Protein AF-A0A6D2IMA3-F1 (afdb_monomer)

Foldseek 3Di:
DVQDDDDAPDDPVRVLVVVVVLCVVVVDDPPDDAAEAEDECDDDRCHDCQQPDDPDDDRYHYDYDNVPPVSSLVVVLVVVVVVVVVVVVPDDPDAAEAEAEDDPVVCVVPPVSVVSVVVCVVVRHHYHYDYDDPDDPPPDDHDDPDDPPDDDDD

Sequence (154 aa):
MEDFPFPAGWSPDAIYEKIESAFRDADYELSNMSIWAYVDGEEGSWGGDFLRKKTWESSIYFLPGGGDKSARRNRMLHDISLWELDVFTSFHGYTATLVIVADKDKVREDKVFSHRLRMMLWNQYNVWFLTPTLKADDSKWLTSVSEDVYTFPE

Secondary structure (DSSP, 8-state):
--SSPPPTT--HHHHHHHHHHHHHHTT---SS--EEEE--SSSSSSSTHHHH---S-SSEEEES--SSHHHHHHHHHHHHHHHHHHHHHH-SS---EEEEES-HHHHHH-HHHHHHHHHHHHTT-EEEEE---S---TT-----------PPP-

Radius of gyration: 15.97 Å; Cα contacts (8 Å, |Δi|>4): 149; chains: 1; bounding box: 40×34×50 Å

Organism: NCBI:txid1685480

InterPro domains:
  IPR024768 Meiosis regulator and mRNA stability factor 1 [PTHR14379] (1-136)

Solvent-accessible surface area (backbone atoms only — not comparable to full-atom values): 9694 Å² total; per-residue (Å²): 56,85,94,65,65,78,72,86,92,64,51,72,45,58,52,48,51,54,54,51,50,42,42,46,75,70,74,46,88,76,88,80,73,69,43,82,43,39,22,36,71,55,84,55,101,60,15,43,60,51,61,75,51,86,89,64,85,55,58,63,43,48,37,74,41,30,74,42,70,67,53,30,53,54,48,52,53,52,50,52,54,51,50,52,53,58,47,71,77,70,51,96,86,66,74,53,73,49,77,42,82,43,63,63,65,65,44,60,71,33,62,68,60,38,49,54,54,52,52,39,49,75,71,58,32,47,77,46,79,42,63,85,68,98,71,83,62,100,81,73,86,73,88,74,95,69,86,76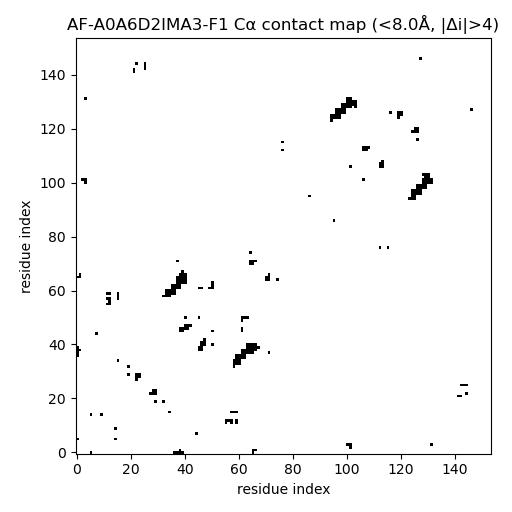,82,81,76,83,80,134

Mean predicted aligned error: 8.87 Å

pLDDT: mean 76.6, std 18.21, range [27.34, 95.38]

Nearest PDB structures (foldseek):
  9isr-assembly2_C  TM=4.792E-01  e=7.768E+00  Homo sapiens

Structure (mmCIF, N/CA/C/O backbone):
data_AF-A0A6D2IMA3-F1
#
_entry.id   AF-A0A6D2IMA3-F1
#
loop_
_atom_site.group_PDB
_atom_site.id
_atom_site.type_symbol
_atom_site.label_atom_id
_atom_site.label_alt_id
_atom_site.label_comp_id
_atom_site.label_asym_id
_atom_site.label_entity_id
_atom_site.label_seq_id
_atom_site.pdbx_PDB_ins_code
_atom_site.Cartn_x
_atom_site.Cartn_y
_atom_site.Cartn_z
_atom_site.occupancy
_atom_site.B_iso_or_equiv
_atom_site.auth_seq_id
_atom_site.auth_comp_id
_atom_site.auth_asym_id
_atom_site.auth_atom_id
_atom_site.pdbx_PDB_model_num
ATOM 1 N N . MET A 1 1 ? -9.271 3.338 -1.107 1.00 58.84 1 MET A N 1
ATOM 2 C CA . MET A 1 1 ? -10.083 2.136 -0.849 1.00 58.84 1 MET A CA 1
ATOM 3 C C . MET A 1 1 ? -11.356 2.113 -1.688 1.00 58.84 1 MET A C 1
ATOM 5 O O . MET A 1 1 ? -11.797 1.030 -2.022 1.00 58.84 1 MET A O 1
ATOM 9 N N . GLU A 1 2 ? -11.917 3.258 -2.092 1.00 65.00 2 GLU A N 1
ATOM 10 C CA . GLU A 1 2 ? -13.118 3.291 -2.950 1.00 65.00 2 GLU A CA 1
ATOM 11 C C . GLU A 1 2 ? -12.982 2.503 -4.259 1.00 65.00 2 GLU A C 1
ATOM 13 O O . GLU A 1 2 ? -13.920 1.824 -4.659 1.00 65.00 2 GLU A O 1
ATOM 18 N N . ASP A 1 3 ? -11.812 2.563 -4.906 1.00 68.62 3 ASP A N 1
ATOM 19 C CA . ASP A 1 3 ? -11.586 1.850 -6.169 1.00 68.62 3 ASP A CA 1
ATOM 20 C C . ASP A 1 3 ? -11.475 0.324 -5.953 1.00 68.62 3 ASP A C 1
ATOM 22 O O . ASP A 1 3 ? -11.908 -0.454 -6.799 1.00 68.62 3 ASP A O 1
ATOM 26 N N . PHE A 1 4 ? -10.918 -0.095 -4.807 1.00 76.88 4 PHE A N 1
ATOM 27 C CA . PHE A 1 4 ? -10.634 -1.491 -4.446 1.00 76.88 4 PHE A CA 1
ATOM 28 C C . PHE A 1 4 ? -10.903 -1.715 -2.948 1.00 76.88 4 PHE A C 1
ATOM 30 O O . PHE A 1 4 ? -9.977 -1.617 -2.132 1.00 76.88 4 PHE A O 1
ATOM 37 N N . PRO A 1 5 ? -12.171 -1.928 -2.557 1.00 77.88 5 PRO A N 1
ATOM 38 C CA . PRO A 1 5 ? -12.536 -2.058 -1.155 1.00 77.88 5 PRO A CA 1
ATOM 39 C C . PRO A 1 5 ? -12.145 -3.425 -0.598 1.00 77.88 5 PRO A C 1
ATOM 41 O O . PRO A 1 5 ? -12.222 -4.437 -1.295 1.00 77.88 5 PRO A O 1
ATOM 44 N N . PHE A 1 6 ? -11.769 -3.468 0.682 1.00 82.12 6 PHE A N 1
ATOM 45 C CA . PHE A 1 6 ? -11.647 -4.743 1.382 1.00 82.12 6 PHE A CA 1
ATOM 46 C C . PHE A 1 6 ? -13.029 -5.372 1.631 1.00 82.12 6 PHE A C 1
ATOM 48 O O . PHE A 1 6 ? -14.014 -4.634 1.773 1.00 82.12 6 PHE A O 1
ATOM 55 N N . PRO A 1 7 ? -13.108 -6.712 1.738 1.00 80.62 7 PRO A N 1
ATOM 56 C CA . PRO A 1 7 ? -14.361 -7.421 1.983 1.00 80.62 7 PRO A CA 1
ATOM 57 C C . PRO A 1 7 ? -15.051 -6.965 3.275 1.00 80.62 7 PRO A C 1
ATOM 59 O O . PRO A 1 7 ? -14.412 -6.814 4.314 1.00 80.62 7 PRO A O 1
ATOM 62 N N . ALA A 1 8 ? -16.369 -6.770 3.237 1.00 77.31 8 ALA A N 1
ATOM 63 C CA . ALA A 1 8 ? -17.126 -6.379 4.425 1.00 77.31 8 ALA A CA 1
ATOM 64 C C . ALA A 1 8 ? -17.127 -7.492 5.491 1.00 77.31 8 ALA A C 1
ATOM 66 O O . ALA A 1 8 ? -17.244 -8.673 5.170 1.00 77.31 8 ALA A O 1
ATOM 67 N N . GLY A 1 9 ? -17.030 -7.109 6.768 1.00 79.81 9 GLY A N 1
ATOM 68 C CA . GLY A 1 9 ? -17.102 -8.034 7.908 1.00 79.81 9 GLY A CA 1
ATOM 69 C C . GLY A 1 9 ? -15.809 -8.792 8.222 1.00 79.81 9 GLY A C 1
ATOM 70 O O . GLY A 1 9 ? -15.770 -9.537 9.198 1.00 79.81 9 GLY A O 1
ATOM 71 N N . TRP A 1 10 ? -14.751 -8.597 7.435 1.00 84.81 10 TRP A N 1
ATOM 72 C CA . TRP A 1 10 ? -13.434 -9.150 7.735 1.00 84.81 10 TRP A CA 1
ATOM 73 C C . TRP A 1 10 ? -12.724 -8.317 8.801 1.00 84.81 10 TRP A C 1
ATOM 75 O O . TRP A 1 10 ? -12.954 -7.115 8.920 1.00 84.81 10 TRP A O 1
ATOM 85 N N . SER A 1 11 ? -11.841 -8.950 9.574 1.00 90.81 11 SER A N 1
ATOM 86 C CA . SER A 1 11 ? -10.921 -8.222 10.448 1.00 90.81 11 SER A CA 1
ATOM 87 C C . SER A 1 11 ? -9.663 -7.801 9.671 1.00 90.81 11 SER A C 1
ATOM 89 O O . SER A 1 11 ? -9.298 -8.458 8.690 1.00 90.81 11 SER A O 1
ATOM 91 N N . PRO A 1 12 ? -8.959 -6.740 10.107 1.00 92.56 12 PRO A N 1
ATOM 92 C CA . PRO A 1 12 ? -7.663 -6.373 9.535 1.00 92.56 12 PRO A CA 1
ATOM 93 C C . PRO A 1 12 ? -6.649 -7.525 9.561 1.00 92.56 12 PRO A C 1
ATOM 95 O O . PRO A 1 12 ? -5.960 -7.743 8.568 1.00 92.56 12 PRO A O 1
ATOM 98 N N . ASP A 1 13 ? -6.619 -8.308 10.648 1.00 95.12 13 ASP A N 1
ATOM 99 C CA . ASP A 1 13 ? -5.741 -9.478 10.769 1.00 95.12 13 ASP A CA 1
ATOM 100 C C . ASP A 1 13 ? -6.067 -10.556 9.730 1.00 95.12 13 ASP A C 1
ATOM 102 O O . ASP A 1 13 ? -5.158 -11.059 9.077 1.00 95.12 13 ASP A O 1
ATOM 106 N N . ALA A 1 14 ? -7.351 -10.851 9.496 1.00 90.19 14 ALA A N 1
ATOM 107 C CA . ALA A 1 14 ? -7.759 -11.830 8.487 1.00 90.19 14 ALA A CA 1
ATOM 108 C C . ALA A 1 14 ? -7.406 -11.376 7.059 1.00 90.19 14 ALA A C 1
ATOM 110 O O . ALA A 1 14 ? -7.031 -12.190 6.216 1.00 90.19 14 ALA A O 1
ATOM 111 N N . ILE A 1 15 ? -7.506 -10.072 6.773 1.00 89.50 15 ILE A N 1
ATOM 112 C CA . ILE A 1 15 ? -7.088 -9.504 5.482 1.00 89.50 15 ILE A CA 1
ATOM 113 C C . ILE A 1 15 ? -5.578 -9.634 5.307 1.00 89.50 15 ILE A C 1
ATOM 115 O O . ILE A 1 15 ? -5.119 -10.073 4.252 1.00 89.50 15 ILE A O 1
ATOM 119 N N . TYR A 1 16 ? -4.815 -9.253 6.332 1.00 92.50 16 TYR A N 1
ATOM 120 C CA . TYR A 1 16 ? -3.363 -9.343 6.309 1.00 92.50 16 TYR A CA 1
ATOM 121 C C . TYR A 1 16 ? -2.909 -10.790 6.104 1.00 92.50 16 TYR A C 1
ATOM 123 O O . TYR A 1 16 ? -2.147 -11.043 5.178 1.00 92.50 16 TYR A O 1
ATOM 131 N N . GLU A 1 17 ? -3.435 -11.739 6.885 1.00 90.50 17 GLU A N 1
ATOM 132 C CA . GLU A 1 17 ? -3.123 -13.170 6.772 1.00 90.50 17 GLU A CA 1
ATOM 133 C C . GLU A 1 17 ? -3.456 -13.707 5.375 1.00 90.50 17 GLU A C 1
ATOM 135 O O . GLU A 1 17 ? -2.672 -14.445 4.778 1.00 90.50 17 GLU A O 1
ATOM 140 N N . LYS A 1 18 ? -4.592 -13.293 4.801 1.00 88.56 18 LYS A N 1
ATOM 141 C CA . LYS A 1 18 ? -4.983 -13.718 3.455 1.00 88.56 18 LYS A CA 1
ATOM 142 C C . LYS A 1 18 ? -4.020 -13.214 2.380 1.00 88.56 18 LYS A C 1
ATOM 144 O O . LYS A 1 18 ? -3.690 -13.966 1.464 1.00 88.56 18 LYS A O 1
ATOM 149 N N . ILE A 1 19 ? -3.587 -11.958 2.479 1.00 87.50 19 ILE A N 1
ATOM 150 C CA . ILE A 1 19 ? -2.608 -11.366 1.559 1.00 87.50 19 ILE A CA 1
ATOM 151 C C . ILE A 1 19 ? -1.237 -12.021 1.759 1.00 87.50 19 ILE A C 1
ATOM 153 O O . ILE A 1 19 ? -0.579 -12.369 0.782 1.00 87.50 19 ILE A O 1
ATOM 157 N N . GLU A 1 20 ? -0.836 -12.248 3.008 1.00 88.38 20 GLU A N 1
ATOM 158 C CA . GLU A 1 20 ? 0.421 -12.906 3.355 1.00 88.38 20 GLU A CA 1
ATOM 159 C C . GLU A 1 20 ? 0.489 -14.321 2.776 1.00 88.38 20 GLU A C 1
ATOM 161 O O . GLU A 1 20 ? 1.447 -14.657 2.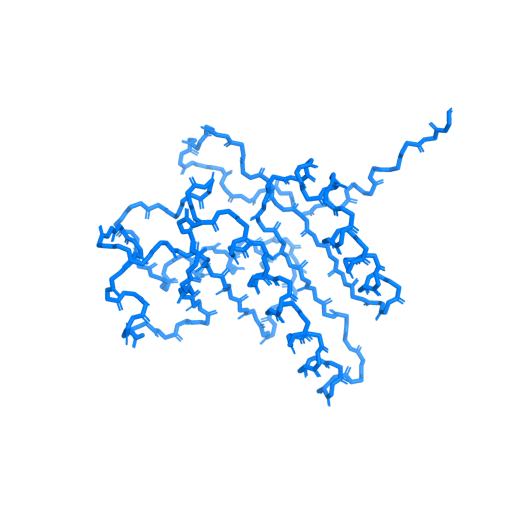081 1.00 88.38 20 GLU A O 1
ATOM 166 N N . SER A 1 21 ? -0.54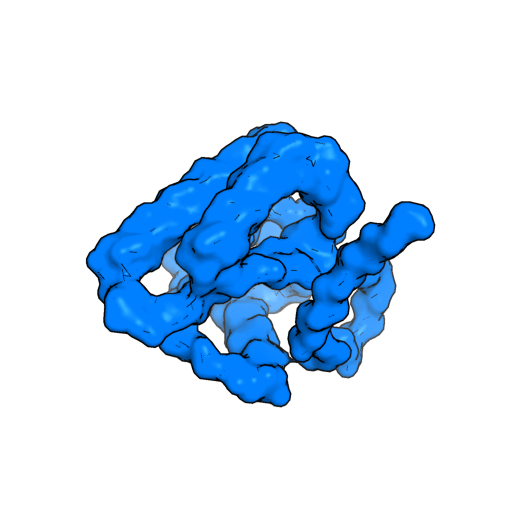8 -15.131 3.013 1.00 84.06 21 SER A N 1
ATOM 167 C CA . SER A 1 21 ? -0.661 -16.495 2.487 1.00 84.06 21 SER A CA 1
ATOM 168 C C . SER A 1 21 ? -0.490 -16.510 0.977 1.00 84.06 21 SER A C 1
ATOM 170 O O . SER A 1 21 ? 0.272 -17.309 0.457 1.00 84.06 21 SER A O 1
ATOM 172 N N . ALA A 1 22 ? -1.140 -15.590 0.271 1.00 84.31 22 ALA A N 1
ATOM 173 C CA . ALA A 1 22 ? -1.068 -15.541 -1.177 1.00 84.31 22 ALA A CA 1
ATOM 174 C C . ALA A 1 22 ? 0.325 -15.194 -1.726 1.00 84.31 22 ALA A C 1
ATOM 176 O O . ALA A 1 22 ? 0.717 -15.709 -2.771 1.00 84.31 22 ALA A O 1
ATOM 177 N N . PHE A 1 23 ? 1.081 -14.333 -1.043 1.00 83.50 23 PHE A N 1
ATOM 178 C CA . PHE A 1 23 ? 2.472 -14.080 -1.415 1.00 83.50 23 PHE A CA 1
ATOM 179 C C . PHE A 1 23 ? 3.376 -15.270 -1.063 1.00 83.50 23 PHE A C 1
ATOM 181 O O . PHE A 1 23 ? 4.241 -15.621 -1.862 1.00 83.50 23 PHE A O 1
ATOM 188 N N . ARG A 1 24 ? 3.155 -15.937 0.077 1.00 83.44 24 ARG A N 1
ATOM 189 C CA . ARG A 1 24 ? 3.885 -17.168 0.436 1.00 83.44 24 ARG A CA 1
ATOM 190 C C . ARG A 1 24 ? 3.628 -18.298 -0.563 1.00 83.44 24 ARG A C 1
ATOM 192 O O . ARG A 1 24 ? 4.573 -18.965 -0.961 1.00 83.44 24 ARG A O 1
ATOM 199 N N . ASP A 1 25 ? 2.383 -18.467 -1.005 1.00 81.44 25 ASP A N 1
ATOM 200 C CA . ASP A 1 25 ? 1.983 -19.464 -2.009 1.00 81.44 25 ASP A CA 1
ATOM 201 C C . ASP A 1 25 ? 2.598 -19.187 -3.393 1.00 81.44 25 ASP A C 1
ATOM 203 O O . ASP A 1 25 ? 2.699 -20.089 -4.223 1.00 81.44 25 ASP A O 1
ATOM 207 N N . ALA A 1 26 ? 3.017 -17.943 -3.644 1.00 77.75 26 ALA A N 1
ATOM 208 C CA . ALA A 1 26 ? 3.760 -17.530 -4.831 1.00 77.75 26 ALA A CA 1
ATOM 209 C C . ALA A 1 26 ? 5.290 -17.532 -4.615 1.00 77.75 26 ALA A C 1
ATOM 211 O O . ALA A 1 26 ? 6.011 -16.882 -5.370 1.00 77.75 26 ALA A O 1
ATOM 212 N N . ASP A 1 27 ? 5.776 -18.250 -3.595 1.00 80.62 27 ASP A N 1
ATOM 213 C CA . ASP A 1 27 ? 7.190 -18.422 -3.237 1.00 80.62 27 ASP A CA 1
ATOM 214 C C . ASP A 1 27 ? 7.934 -17.122 -2.856 1.00 80.62 27 ASP A C 1
ATOM 216 O O . ASP A 1 27 ? 9.159 -17.030 -2.982 1.00 80.62 27 ASP A O 1
ATOM 220 N N . TYR A 1 28 ? 7.226 -16.110 -2.332 1.00 79.1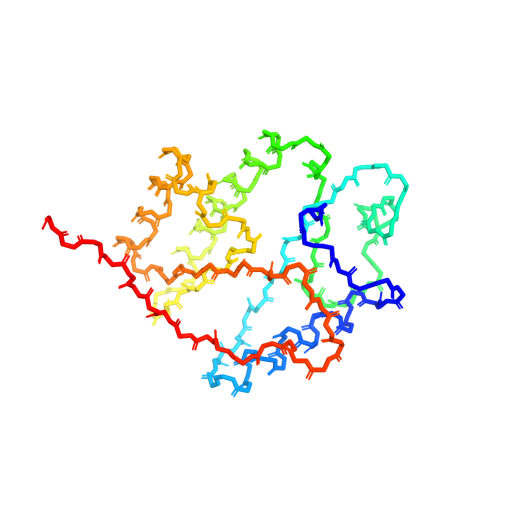9 28 TYR A N 1
ATOM 221 C CA . TYR A 1 28 ? 7.867 -14.907 -1.786 1.00 79.19 28 TYR A CA 1
ATOM 222 C C . TYR A 1 28 ? 8.279 -15.061 -0.323 1.00 79.19 28 TYR A C 1
ATOM 224 O O . TYR A 1 28 ? 7.500 -15.480 0.536 1.00 79.19 28 TYR A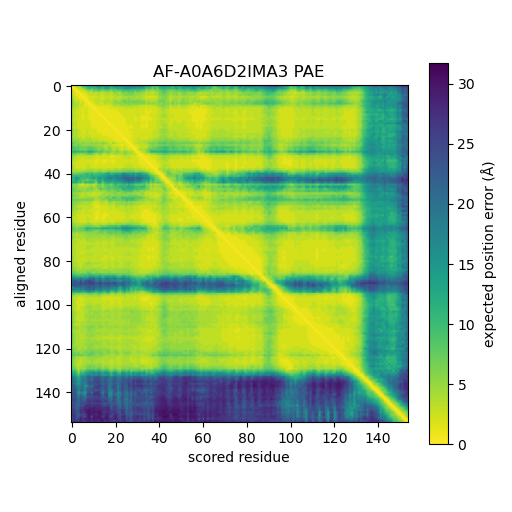 O 1
ATOM 232 N N . GLU A 1 29 ? 9.496 -14.610 -0.013 1.00 80.75 29 GLU A N 1
ATOM 233 C CA . GLU A 1 29 ? 9.958 -14.447 1.362 1.00 80.75 29 GLU A CA 1
ATOM 234 C C . GLU A 1 29 ? 9.418 -13.135 1.954 1.00 80.75 29 GLU A C 1
ATOM 236 O O . GLU A 1 29 ? 9.757 -12.035 1.515 1.00 80.75 29 GLU A O 1
ATOM 241 N N . LEU A 1 30 ? 8.567 -13.252 2.975 1.00 80.12 30 LEU A N 1
ATOM 242 C CA . LEU A 1 30 ? 7.904 -12.124 3.628 1.00 80.12 30 LEU A CA 1
ATOM 243 C C . LEU A 1 30 ? 8.496 -11.910 5.021 1.00 80.12 30 LEU A C 1
ATOM 245 O O . LEU A 1 30 ? 7.966 -12.396 6.017 1.00 80.12 30 LEU A O 1
ATOM 249 N N . SER A 1 31 ? 9.618 -11.196 5.096 1.00 76.81 31 SER A N 1
ATOM 250 C CA . SER A 1 31 ? 10.259 -10.874 6.378 1.00 76.81 31 SER A CA 1
ATOM 251 C C . SER A 1 31 ? 9.642 -9.650 7.062 1.00 76.81 31 SER A C 1
ATOM 253 O O . SER A 1 31 ? 9.560 -9.623 8.284 1.00 76.81 31 SER A O 1
ATOM 255 N N . ASN A 1 32 ? 9.176 -8.658 6.291 1.00 84.12 32 ASN A N 1
ATOM 256 C CA . ASN A 1 32 ? 8.667 -7.377 6.800 1.00 84.12 32 ASN A CA 1
ATOM 257 C C . ASN A 1 32 ? 7.498 -6.836 5.952 1.00 84.12 32 ASN A C 1
ATOM 259 O O . ASN A 1 32 ? 7.540 -5.706 5.458 1.00 84.12 32 ASN A O 1
ATOM 263 N N . MET A 1 33 ? 6.457 -7.645 5.733 1.00 90.19 33 MET A N 1
ATOM 264 C CA . MET A 1 33 ? 5.279 -7.182 4.994 1.00 90.19 33 MET A CA 1
ATOM 265 C C . MET A 1 33 ? 4.535 -6.101 5.793 1.00 90.19 33 MET A C 1
ATOM 267 O O . MET A 1 33 ? 4.256 -6.251 6.981 1.00 90.19 33 MET A O 1
ATOM 271 N N . SER A 1 34 ? 4.192 -4.998 5.130 1.00 93.56 34 SER A N 1
ATOM 272 C CA . SER A 1 34 ? 3.296 -3.980 5.677 1.00 93.56 34 SER A CA 1
ATOM 273 C C . SER A 1 34 ? 2.323 -3.510 4.602 1.00 93.56 34 SER A C 1
ATOM 275 O O . SER A 1 34 ? 2.659 -3.475 3.419 1.00 93.56 34 SER A O 1
ATOM 277 N N . ILE A 1 35 ? 1.091 -3.205 5.007 1.00 93.81 35 ILE A N 1
ATOM 278 C CA . ILE A 1 35 ? -0.004 -2.862 4.094 1.00 93.81 35 ILE A CA 1
ATOM 279 C C . ILE A 1 35 ? -0.544 -1.494 4.474 1.00 93.81 35 ILE A C 1
ATOM 281 O O . ILE A 1 35 ? -1.002 -1.297 5.597 1.00 93.81 35 ILE A O 1
ATOM 285 N N . TRP A 1 36 ? -0.522 -0.547 3.539 1.00 94.75 36 TRP A N 1
ATOM 286 C CA . TRP A 1 36 ? -1.029 0.808 3.751 1.00 94.75 36 TRP A CA 1
ATOM 287 C C . TRP A 1 36 ? -2.305 1.019 2.939 1.00 94.75 36 TRP A C 1
ATOM 289 O O . TRP A 1 36 ? -2.289 1.073 1.710 1.00 94.75 36 TRP A O 1
ATOM 299 N N . ALA A 1 37 ? -3.431 1.108 3.641 1.00 92.19 37 ALA A N 1
ATOM 300 C CA . ALA A 1 37 ? -4.757 1.215 3.061 1.00 92.19 37 ALA A CA 1
ATOM 301 C C . ALA A 1 37 ? -5.302 2.638 3.218 1.00 92.19 37 ALA A C 1
ATOM 303 O O . ALA A 1 37 ? -5.621 3.089 4.315 1.00 92.19 37 ALA A O 1
ATOM 304 N N . TYR A 1 38 ? -5.448 3.349 2.102 1.00 91.19 38 TYR A N 1
ATOM 305 C CA . TYR A 1 38 ? -5.953 4.724 2.090 1.00 91.19 38 TYR A CA 1
ATOM 306 C C . TYR A 1 38 ? -7.482 4.749 2.120 1.00 91.19 38 TYR A C 1
ATOM 308 O O . TYR A 1 38 ? -8.125 4.366 1.133 1.00 91.19 38 TYR A O 1
ATOM 316 N N . VAL A 1 39 ? -8.058 5.208 3.229 1.00 87.94 39 VAL A N 1
ATOM 317 C CA . VAL A 1 39 ? -9.503 5.206 3.507 1.00 87.94 39 VAL A CA 1
ATOM 318 C C . VAL A 1 39 ? -10.050 6.612 3.678 1.00 87.94 39 VAL A C 1
ATOM 320 O O . VAL A 1 39 ? -9.316 7.552 4.000 1.00 87.94 39 VAL A O 1
ATOM 323 N N . ASP A 1 40 ? -11.341 6.763 3.404 1.00 82.50 40 ASP A N 1
ATOM 324 C CA . ASP A 1 40 ? -12.024 8.017 3.678 1.00 82.50 40 ASP A CA 1
ATOM 325 C C . ASP A 1 40 ? -12.145 8.257 5.193 1.00 82.50 40 ASP A C 1
ATOM 327 O O . ASP A 1 40 ? -12.149 7.319 5.992 1.00 82.50 40 ASP A O 1
ATOM 331 N N . GLY A 1 41 ? -12.163 9.531 5.582 1.00 69.69 41 GLY A N 1
ATOM 332 C CA . GLY A 1 41 ? -12.232 9.970 6.972 1.00 69.69 41 GLY A CA 1
ATOM 333 C C . GLY A 1 41 ? -13.619 9.837 7.596 1.00 69.69 41 GLY A C 1
ATOM 334 O O . GLY A 1 41 ? -13.726 9.873 8.824 1.00 69.69 41 GLY A O 1
ATOM 335 N N . GLU A 1 42 ? -14.659 9.696 6.773 1.00 69.94 42 GLU A N 1
ATOM 336 C CA . GLU A 1 42 ? -16.040 9.535 7.225 1.00 69.94 42 GLU A CA 1
ATOM 337 C C . GLU A 1 42 ? -16.302 8.145 7.834 1.00 69.94 42 GLU A C 1
ATOM 339 O O . GLU A 1 42 ? -15.543 7.188 7.643 1.00 69.94 42 GLU A O 1
ATOM 344 N N . GLU A 1 43 ? -17.374 8.037 8.625 1.00 61.00 43 GLU A N 1
ATOM 345 C CA . GLU A 1 43 ? -17.822 6.755 9.173 1.00 61.00 43 GLU A CA 1
ATOM 346 C C . GLU A 1 43 ? -18.269 5.829 8.030 1.00 61.00 43 GLU A C 1
ATOM 348 O O . GLU A 1 43 ? -19.188 6.125 7.272 1.00 61.00 43 GLU A O 1
ATOM 353 N N . GLY A 1 44 ? -17.590 4.691 7.905 1.00 65.25 44 GLY A N 1
ATOM 354 C CA . GLY A 1 44 ? -17.789 3.695 6.856 1.00 65.25 44 GLY A CA 1
ATOM 355 C C . GLY A 1 44 ? -17.109 2.379 7.234 1.00 65.25 44 GLY A C 1
ATOM 356 O O . GLY A 1 44 ? -16.585 2.250 8.339 1.00 65.25 44 GLY A O 1
ATOM 357 N N . SER A 1 45 ? -17.083 1.398 6.325 1.00 66.94 45 SER A N 1
ATOM 358 C CA . SER A 1 45 ? -16.596 0.036 6.623 1.00 66.94 45 SER A CA 1
ATOM 359 C C . SER A 1 45 ? -15.149 -0.036 7.124 1.00 66.94 45 SER A C 1
ATOM 361 O O . SER A 1 45 ? -14.823 -0.955 7.868 1.00 66.94 45 SER A O 1
ATOM 363 N N . TRP A 1 46 ? -14.307 0.934 6.753 1.00 78.69 46 TRP A N 1
ATOM 364 C CA . TRP A 1 46 ? -12.881 0.978 7.107 1.00 78.69 46 TRP A CA 1
ATOM 365 C C . TRP A 1 46 ? -12.385 2.372 7.527 1.00 78.69 46 TRP A C 1
ATOM 367 O O . TRP A 1 46 ? -11.185 2.572 7.698 1.00 78.69 46 TRP A O 1
ATOM 377 N N . GLY A 1 47 ? -13.298 3.340 7.662 1.00 78.38 47 GLY A N 1
ATOM 378 C CA . GLY A 1 47 ? -13.027 4.680 8.196 1.00 78.38 47 GLY A CA 1
ATOM 379 C C . GLY A 1 47 ? -13.215 4.735 9.717 1.00 78.38 47 GLY A C 1
ATOM 380 O O . GLY A 1 47 ? -13.236 3.706 10.394 1.00 78.38 47 GLY A O 1
ATOM 381 N N . GLY A 1 48 ? -13.369 5.935 10.280 1.00 83.06 48 GLY A N 1
ATOM 382 C CA . GLY A 1 48 ? -13.718 6.104 11.698 1.00 83.06 48 GLY A CA 1
ATOM 383 C C . GLY A 1 48 ? -12.706 5.487 12.677 1.00 83.06 48 GLY A C 1
ATOM 384 O O . GLY A 1 48 ? -11.566 5.946 12.771 1.00 83.06 48 GLY A O 1
ATOM 385 N N . ASP A 1 49 ? -13.124 4.468 13.435 1.00 83.75 49 ASP A N 1
ATOM 386 C CA . ASP A 1 49 ? -12.301 3.838 14.478 1.00 83.75 49 ASP A CA 1
ATOM 387 C C . ASP A 1 49 ? -11.026 3.186 13.927 1.00 83.75 49 ASP A C 1
ATOM 389 O O . ASP A 1 49 ? -9.983 3.281 14.575 1.00 83.75 49 ASP A O 1
ATOM 393 N N . PHE A 1 50 ? -11.053 2.639 12.707 1.00 84.50 50 PHE A N 1
ATOM 394 C CA . PHE A 1 50 ? -9.864 2.070 12.058 1.00 84.50 50 PHE A CA 1
ATOM 395 C C . PHE A 1 50 ? -8.766 3.116 11.805 1.00 84.50 50 PHE A C 1
ATOM 397 O O . PHE A 1 50 ? -7.582 2.791 11.824 1.00 84.50 50 PHE A O 1
ATOM 404 N N . LEU A 1 51 ? -9.127 4.391 11.628 1.00 84.00 51 LEU A N 1
ATOM 405 C CA . LEU A 1 51 ? -8.157 5.487 11.510 1.00 84.00 51 LEU A CA 1
ATOM 406 C C . LEU A 1 51 ? -7.601 5.944 12.864 1.00 84.00 51 LEU A C 1
ATOM 408 O O . LEU A 1 51 ? -6.540 6.563 12.921 1.00 84.00 51 LEU A O 1
ATOM 412 N N . ARG A 1 52 ? -8.344 5.717 13.952 1.00 84.00 52 ARG A N 1
ATOM 413 C CA . ARG A 1 52 ? -8.079 6.329 15.264 1.00 84.00 52 ARG A CA 1
ATOM 414 C C . ARG A 1 52 ? -7.468 5.361 16.267 1.00 84.00 52 ARG A C 1
ATOM 416 O O . ARG A 1 52 ? -6.757 5.802 17.168 1.00 84.00 52 ARG A O 1
ATOM 423 N N . LYS A 1 53 ? -7.781 4.069 16.161 1.00 86.38 53 LYS A N 1
ATOM 424 C CA . LYS A 1 53 ? -7.430 3.045 17.147 1.00 86.38 53 LYS A CA 1
ATOM 425 C C . LYS A 1 53 ? -7.034 1.752 16.441 1.00 86.38 53 LYS A C 1
ATOM 427 O O . LYS A 1 53 ? -7.883 1.034 15.925 1.00 86.38 53 LYS A O 1
ATOM 432 N N . LYS A 1 54 ? -5.742 1.426 16.481 1.00 89.94 54 LYS A N 1
ATOM 433 C CA . LYS A 1 54 ? -5.249 0.105 16.080 1.00 89.94 54 LYS A CA 1
ATOM 434 C C . LYS A 1 54 ? -5.587 -0.899 17.182 1.00 89.94 54 LYS A C 1
ATOM 436 O O . LYS A 1 54 ? -5.035 -0.812 18.275 1.00 89.94 54 LYS A O 1
ATOM 441 N N . THR A 1 55 ? -6.512 -1.809 16.898 1.00 92.19 55 THR A N 1
ATOM 442 C CA . THR A 1 55 ? -6.929 -2.898 17.805 1.00 92.19 55 THR A CA 1
ATOM 443 C C . THR A 1 55 ? -6.478 -4.280 17.329 1.00 92.19 55 THR A C 1
ATOM 445 O O . THR A 1 55 ? -6.746 -5.269 18.002 1.00 92.19 55 THR A O 1
ATOM 448 N N . TRP A 1 56 ? -5.825 -4.343 16.170 1.00 94.25 56 TRP A N 1
ATOM 449 C CA . TRP A 1 56 ? -5.304 -5.553 15.539 1.00 94.25 56 TRP A CA 1
ATOM 450 C C . TRP A 1 56 ? -3.780 -5.611 15.659 1.00 94.25 56 TRP A C 1
ATOM 452 O O . TRP A 1 56 ? -3.111 -4.578 15.802 1.00 94.25 56 TRP A O 1
ATOM 462 N N . GLU A 1 57 ? -3.217 -6.810 15.556 1.00 94.38 57 GLU A N 1
ATOM 463 C CA . GLU A 1 57 ? -1.778 -7.031 15.738 1.00 94.38 57 GLU A CA 1
ATOM 464 C C . GLU A 1 57 ? -1.005 -6.830 14.434 1.00 94.38 57 GLU A C 1
ATOM 466 O O . GLU A 1 57 ? 0.040 -6.174 14.426 1.00 94.38 57 GLU A O 1
ATOM 471 N N . SER A 1 58 ? -1.567 -7.284 13.314 1.00 95.38 58 SER A N 1
ATOM 472 C CA . SER A 1 58 ? -0.939 -7.243 11.992 1.00 95.38 58 SER A CA 1
ATOM 473 C C . SER A 1 58 ? -0.484 -5.848 11.534 1.00 95.38 58 SER A C 1
ATOM 475 O O . SER A 1 58 ? -1.015 -4.802 11.932 1.00 95.38 58 SER A O 1
ATOM 477 N N . SER A 1 59 ? 0.506 -5.836 10.638 1.00 94.56 59 SER A N 1
ATOM 478 C CA . SER A 1 59 ? 1.116 -4.631 10.056 1.00 94.56 59 SER A CA 1
ATOM 479 C C . SER A 1 59 ? 0.303 -4.059 8.888 1.00 94.56 59 SER A C 1
ATOM 481 O O . SER A 1 59 ? 0.850 -3.671 7.854 1.00 94.56 59 SER A O 1
ATOM 483 N N . ILE A 1 60 ? -1.019 -4.009 9.039 1.00 94.38 60 ILE A N 1
ATOM 484 C CA . ILE A 1 60 ? -1.928 -3.279 8.153 1.00 94.38 60 ILE A CA 1
ATOM 485 C C . ILE A 1 60 ? -2.313 -1.950 8.803 1.00 94.38 60 ILE A C 1
ATOM 487 O O . ILE A 1 60 ? -2.613 -1.885 9.994 1.00 94.38 60 ILE A O 1
ATOM 491 N N . TYR A 1 61 ? -2.285 -0.869 8.035 1.00 93.19 61 TYR A N 1
ATOM 492 C CA . TYR A 1 61 ? -2.511 0.484 8.523 1.00 93.19 61 TYR A CA 1
ATOM 493 C C . TYR A 1 61 ? -3.558 1.170 7.663 1.00 93.19 61 TYR A C 1
ATOM 495 O O . TYR A 1 61 ? -3.429 1.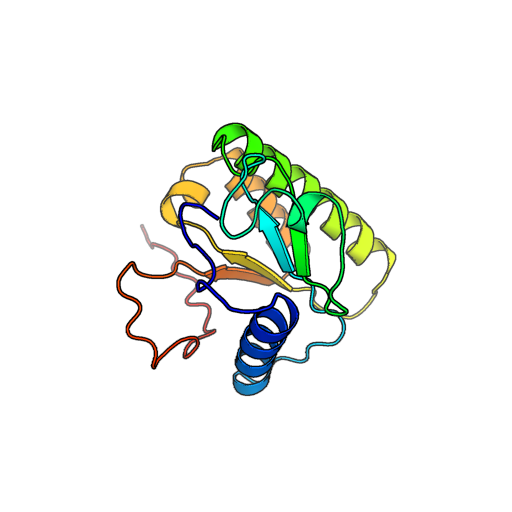219 6.440 1.00 93.19 61 TYR A O 1
ATOM 503 N N . PHE A 1 62 ? -4.573 1.735 8.308 1.00 91.94 62 PHE A N 1
ATOM 504 C CA . PHE A 1 62 ? -5.570 2.556 7.638 1.00 91.94 62 PHE A CA 1
ATOM 505 C C . PHE A 1 62 ? -5.135 4.012 7.737 1.00 91.94 62 PHE A C 1
ATOM 507 O O . PHE A 1 62 ? -4.920 4.540 8.828 1.00 91.94 62 PHE A O 1
ATOM 514 N N . LEU A 1 63 ? -4.954 4.645 6.583 1.00 91.19 63 LEU A N 1
ATOM 515 C CA . LEU A 1 63 ? -4.429 5.997 6.463 1.00 91.19 63 LEU A CA 1
ATOM 516 C C . LEU A 1 63 ? -5.511 6.933 5.916 1.00 91.19 63 LEU A C 1
ATOM 518 O O . LEU A 1 63 ? -6.256 6.541 5.014 1.00 91.19 63 LEU A O 1
ATOM 522 N N . PRO A 1 64 ? -5.601 8.174 6.425 1.00 87.44 64 PRO A N 1
ATOM 523 C CA . PRO A 1 64 ? -6.598 9.129 5.966 1.00 87.44 64 PRO A CA 1
ATOM 524 C C . PRO A 1 64 ? -6.273 9.644 4.560 1.00 87.44 64 PRO A C 1
ATOM 526 O O . PRO A 1 64 ? -5.159 9.492 4.051 1.00 87.44 64 PRO A O 1
ATOM 529 N N . GLY A 1 65 ? -7.240 10.338 3.960 1.00 80.56 65 GLY A N 1
ATOM 530 C CA . GLY A 1 65 ? -7.096 10.946 2.636 1.00 80.56 65 GLY A CA 1
ATOM 531 C C . GLY A 1 65 ? -7.623 10.071 1.505 1.00 80.56 65 GLY A C 1
ATOM 532 O O . GLY A 1 65 ? -7.306 10.324 0.352 1.00 80.56 65 GLY A O 1
ATOM 533 N N . GLY A 1 66 ? -8.421 9.047 1.816 1.00 77.31 66 GLY A N 1
ATOM 534 C CA . GLY A 1 66 ? -9.039 8.176 0.829 1.00 77.31 66 GLY A CA 1
ATOM 535 C C . GLY A 1 66 ? -10.216 8.785 0.066 1.00 77.31 66 GLY A C 1
ATOM 536 O O . GLY A 1 66 ? -10.438 8.311 -1.039 1.00 77.31 66 GLY A O 1
ATOM 537 N N . GLY A 1 67 ? -10.918 9.803 0.581 1.00 76.19 67 GLY A N 1
ATOM 538 C CA . GLY A 1 67 ? -12.085 10.409 -0.091 1.00 76.19 67 GLY A CA 1
ATOM 539 C C . GLY A 1 67 ? -11.749 11.402 -1.217 1.00 76.19 67 GLY A C 1
ATOM 540 O O . GLY A 1 67 ? -12.515 11.568 -2.161 1.00 76.19 67 GLY A O 1
ATOM 541 N N . ASP A 1 68 ? -10.566 12.027 -1.189 1.00 85.31 68 ASP A N 1
ATOM 542 C CA . ASP A 1 68 ? -10.084 12.905 -2.268 1.00 85.31 68 ASP A CA 1
ATOM 543 C C . ASP A 1 68 ? -8.996 12.185 -3.076 1.00 85.31 68 ASP A C 1
ATOM 545 O O . ASP A 1 68 ? -7.936 11.835 -2.555 1.00 85.31 68 ASP A O 1
ATOM 549 N N . LYS A 1 69 ? -9.237 11.980 -4.377 1.00 84.50 69 LYS A N 1
ATOM 550 C CA . LYS A 1 69 ? -8.308 11.276 -5.278 1.00 84.50 69 LYS A CA 1
ATOM 551 C C . LYS A 1 69 ? -6.937 11.952 -5.380 1.00 84.50 69 LYS A C 1
ATOM 553 O O . LYS A 1 69 ? -5.924 11.257 -5.417 1.00 84.50 69 LYS A O 1
ATOM 558 N N . SER A 1 70 ? -6.895 13.282 -5.432 1.00 87.31 70 SER A N 1
ATOM 559 C CA . SER A 1 70 ? -5.653 14.057 -5.514 1.00 87.31 70 SER A CA 1
ATOM 560 C C . SER A 1 70 ? -4.892 14.010 -4.189 1.00 87.31 70 SER A C 1
ATOM 562 O O . SER A 1 70 ? -3.682 13.768 -4.173 1.00 87.31 70 SER A O 1
ATOM 564 N N . ALA A 1 71 ? -5.603 14.150 -3.066 1.00 87.56 71 ALA A N 1
ATOM 565 C CA . ALA A 1 71 ? -5.012 14.026 -1.737 1.00 87.56 71 ALA A CA 1
ATOM 566 C C . ALA A 1 71 ? -4.458 12.613 -1.496 1.00 87.56 71 ALA A C 1
ATOM 568 O O . ALA A 1 71 ? -3.310 12.479 -1.071 1.00 87.56 71 ALA A O 1
ATOM 569 N N . ARG A 1 72 ? -5.222 11.568 -1.851 1.00 89.81 72 ARG A N 1
ATOM 570 C CA . ARG A 1 72 ? -4.808 10.157 -1.800 1.00 89.81 72 ARG A CA 1
ATOM 571 C C . ARG A 1 72 ? -3.522 9.930 -2.577 1.00 89.81 72 ARG A C 1
ATOM 573 O O . ARG A 1 72 ? -2.561 9.380 -2.053 1.00 89.81 72 ARG A O 1
ATOM 580 N N . ARG A 1 73 ? -3.492 10.406 -3.820 1.00 90.44 73 ARG A N 1
ATOM 581 C CA . ARG A 1 73 ? -2.341 10.319 -4.720 1.00 90.44 73 ARG A CA 1
ATOM 582 C C . ARG A 1 73 ? -1.102 11.013 -4.146 1.00 90.44 73 ARG A C 1
ATOM 584 O O . ARG A 1 73 ? -0.026 10.420 -4.135 1.00 90.44 73 ARG A O 1
ATOM 591 N N . ASN A 1 74 ? -1.236 12.239 -3.639 1.00 90.75 74 ASN A N 1
ATOM 592 C CA . ASN A 1 74 ? -0.119 12.950 -3.009 1.00 90.75 74 ASN A CA 1
ATOM 593 C C . ASN A 1 74 ? 0.374 12.219 -1.759 1.00 90.75 74 ASN A C 1
ATOM 595 O O . ASN A 1 74 ? 1.580 12.070 -1.570 1.00 90.75 74 ASN A O 1
ATOM 599 N N . ARG A 1 75 ? -0.549 11.724 -0.930 1.00 92.31 75 ARG A N 1
ATOM 600 C CA . ARG A 1 75 ? -0.213 10.978 0.279 1.00 92.31 75 ARG A CA 1
ATOM 601 C C . ARG A 1 75 ? 0.541 9.689 -0.042 1.00 92.31 75 ARG A C 1
ATOM 603 O O . ARG A 1 75 ? 1.606 9.489 0.526 1.00 92.31 75 ARG A O 1
ATOM 610 N N . MET A 1 76 ? 0.067 8.899 -1.009 1.00 93.00 76 MET A N 1
ATOM 611 C CA . MET A 1 76 ? 0.776 7.716 -1.513 1.00 93.00 76 MET A CA 1
ATOM 612 C C . MET A 1 76 ? 2.210 8.048 -1.932 1.00 93.00 76 MET A C 1
ATOM 614 O O . MET A 1 76 ? 3.134 7.332 -1.568 1.00 93.00 76 MET A O 1
ATOM 618 N N . LEU A 1 77 ? 2.428 9.155 -2.653 1.00 93.12 77 LEU A N 1
ATOM 619 C CA . LEU A 1 77 ? 3.776 9.558 -3.069 1.00 93.12 77 LEU A CA 1
ATOM 620 C C . LEU A 1 77 ? 4.684 9.944 -1.903 1.00 93.12 77 LEU A C 1
ATOM 622 O O . LEU A 1 77 ? 5.872 9.609 -1.919 1.00 93.12 77 LEU A O 1
ATOM 626 N N . HIS A 1 78 ? 4.150 10.657 -0.912 1.00 93.50 78 HIS A N 1
ATOM 627 C CA . HIS A 1 78 ? 4.894 10.996 0.298 1.00 93.50 78 HIS A CA 1
ATOM 628 C C . HIS A 1 78 ? 5.263 9.746 1.088 1.00 93.50 78 HIS A C 1
ATOM 630 O O . HIS A 1 78 ? 6.427 9.566 1.427 1.00 93.50 78 HIS A O 1
ATOM 636 N N . ASP A 1 79 ? 4.291 8.870 1.307 1.00 94.81 79 ASP A N 1
ATOM 637 C CA . ASP A 1 79 ? 4.456 7.624 2.038 1.00 94.81 79 ASP A CA 1
ATOM 638 C C . ASP A 1 79 ? 5.483 6.707 1.341 1.00 94.81 79 ASP A C 1
ATOM 640 O O . ASP A 1 79 ? 6.418 6.245 1.988 1.00 94.81 79 ASP A O 1
ATOM 644 N N . ILE A 1 80 ? 5.405 6.529 0.014 1.00 92.88 80 ILE A N 1
ATOM 645 C CA . ILE A 1 80 ? 6.413 5.790 -0.775 1.00 92.88 80 ILE A CA 1
ATOM 646 C C . ILE A 1 80 ? 7.813 6.392 -0.595 1.00 92.88 80 ILE A C 1
ATOM 648 O O . ILE A 1 80 ? 8.790 5.663 -0.455 1.00 92.88 80 ILE A O 1
ATOM 652 N N . SER A 1 81 ? 7.919 7.724 -0.591 1.00 90.94 81 SER A N 1
ATOM 653 C CA . SER A 1 81 ? 9.211 8.402 -0.423 1.00 90.94 81 SER A CA 1
ATOM 654 C C . SER A 1 81 ? 9.792 8.188 0.978 1.00 90.94 81 SER A C 1
ATOM 656 O O . SER A 1 81 ? 11.004 8.072 1.119 1.00 90.94 81 SER A O 1
ATOM 658 N N . LEU A 1 82 ? 8.943 8.149 2.009 1.00 91.56 82 LEU A N 1
ATOM 659 C CA . LEU A 1 82 ? 9.360 7.851 3.381 1.00 91.56 82 LEU A CA 1
ATOM 660 C C . LEU A 1 82 ? 9.785 6.386 3.518 1.00 91.56 82 LEU A C 1
ATOM 662 O O . LEU A 1 82 ? 10.862 6.119 4.039 1.00 91.56 82 LEU A O 1
ATOM 666 N N . TRP A 1 83 ? 9.005 5.460 2.958 1.00 90.69 83 TRP A N 1
ATOM 667 C CA . TRP A 1 83 ? 9.351 4.040 2.914 1.00 90.69 83 TRP A CA 1
ATOM 668 C C . TRP A 1 83 ? 10.708 3.793 2.240 1.00 90.69 83 TRP A C 1
ATOM 670 O O . TRP A 1 83 ? 11.527 3.039 2.756 1.00 90.69 83 TRP A O 1
ATOM 680 N N . GLU A 1 84 ? 10.983 4.469 1.119 1.00 86.88 84 GLU A N 1
ATOM 681 C CA . GLU A 1 84 ? 12.269 4.375 0.415 1.00 86.88 84 GLU A CA 1
ATOM 682 C C . GLU A 1 84 ? 13.445 4.794 1.319 1.00 86.88 84 GLU A C 1
ATOM 684 O O . GLU A 1 84 ? 14.491 4.144 1.314 1.00 86.88 84 GLU A O 1
ATOM 689 N N . LEU A 1 85 ? 13.277 5.842 2.133 1.00 85.19 85 LEU A N 1
ATOM 690 C CA . LEU A 1 85 ? 14.302 6.294 3.082 1.00 85.19 85 LEU A CA 1
ATOM 691 C C . LEU A 1 85 ? 14.530 5.282 4.216 1.00 85.19 85 LEU A C 1
ATOM 693 O O . LEU A 1 85 ? 15.681 5.006 4.571 1.00 85.19 85 LEU A O 1
ATOM 697 N N . ASP A 1 86 ? 13.455 4.710 4.756 1.00 83.75 86 ASP A N 1
ATOM 698 C CA . ASP A 1 86 ? 13.524 3.715 5.832 1.00 83.75 86 ASP A CA 1
ATOM 699 C C . ASP A 1 86 ? 14.216 2.428 5.358 1.00 83.75 86 ASP A C 1
ATOM 701 O O . ASP A 1 86 ? 15.049 1.855 6.065 1.00 83.75 86 ASP A O 1
ATOM 705 N N . VAL A 1 87 ? 13.936 1.991 4.127 1.00 79.56 87 VAL A N 1
ATOM 706 C CA . VAL A 1 87 ? 14.572 0.804 3.543 1.00 79.56 87 VAL A CA 1
ATOM 707 C C . VAL A 1 87 ? 16.037 1.063 3.190 1.00 79.56 87 VAL A C 1
ATOM 709 O O . VAL A 1 87 ? 16.895 0.246 3.536 1.00 79.56 87 VAL A O 1
ATOM 712 N N . PHE A 1 88 ? 16.343 2.200 2.550 1.00 71.06 88 PHE A N 1
ATOM 713 C CA . PHE A 1 88 ? 17.706 2.557 2.138 1.00 71.06 88 PHE A CA 1
ATOM 714 C C . PHE A 1 88 ? 18.687 2.570 3.316 1.00 71.06 88 PHE A C 1
ATOM 716 O O . PHE A 1 88 ? 19.845 2.178 3.178 1.00 71.06 88 PHE A O 1
ATOM 723 N N . THR A 1 89 ? 18.220 3.004 4.486 1.00 61.19 89 THR A N 1
ATOM 724 C CA . THR A 1 89 ? 19.036 3.098 5.703 1.00 61.19 89 THR A CA 1
ATOM 725 C C . THR A 1 89 ? 19.218 1.763 6.428 1.00 61.19 89 THR A C 1
ATOM 727 O O . THR A 1 89 ? 20.131 1.650 7.246 1.00 61.19 89 THR A O 1
ATOM 730 N N . SER A 1 90 ? 18.401 0.748 6.123 1.00 59.47 90 SER A N 1
ATOM 731 C CA . SER A 1 90 ? 18.274 -0.450 6.963 1.00 59.47 90 SER A CA 1
ATOM 732 C C . SER A 1 90 ? 18.863 -1.731 6.361 1.00 59.47 90 SER A C 1
ATOM 734 O O . SER A 1 90 ? 19.240 -2.623 7.119 1.00 59.47 90 SER A O 1
ATOM 736 N N . PHE A 1 91 ? 18.981 -1.863 5.031 1.00 57.53 91 PHE A N 1
ATOM 737 C CA . PHE A 1 91 ? 19.316 -3.160 4.419 1.00 57.53 91 PHE A CA 1
ATOM 738 C C . PHE A 1 91 ? 20.290 -3.065 3.235 1.00 57.53 91 PHE A C 1
ATOM 740 O O . PHE A 1 91 ? 19.900 -2.928 2.078 1.00 57.53 91 PHE A O 1
ATOM 747 N N . HIS A 1 92 ? 21.586 -3.245 3.502 1.00 53.81 92 HIS A N 1
ATOM 748 C CA . HIS A 1 92 ? 22.568 -3.557 2.461 1.00 53.81 92 HIS A CA 1
ATOM 749 C C . HIS A 1 92 ? 22.500 -5.055 2.119 1.00 53.81 92 HIS A C 1
ATOM 751 O O . HIS A 1 92 ? 23.173 -5.861 2.756 1.00 53.81 92 HIS A O 1
ATOM 757 N N . GLY A 1 93 ? 21.678 -5.436 1.132 1.00 57.34 93 GLY A N 1
ATOM 758 C CA . GLY A 1 93 ? 21.732 -6.786 0.544 1.00 57.34 93 GLY A CA 1
ATOM 759 C C . GLY A 1 93 ? 20.411 -7.429 0.112 1.00 57.34 93 GLY A C 1
ATOM 760 O O . GLY A 1 93 ? 20.466 -8.487 -0.506 1.00 57.34 93 GLY A O 1
ATOM 761 N N . TYR A 1 94 ? 19.252 -6.818 0.389 1.00 62.00 94 TYR A N 1
ATOM 762 C CA . TYR A 1 94 ? 17.939 -7.364 0.013 1.00 62.00 94 TYR A CA 1
ATOM 763 C C . TYR A 1 94 ? 17.184 -6.425 -0.929 1.00 62.00 94 TYR A C 1
ATOM 765 O O . TYR A 1 94 ? 17.160 -5.212 -0.723 1.00 62.00 94 TYR A O 1
ATOM 773 N N . THR A 1 95 ? 16.536 -6.997 -1.942 1.00 73.19 95 THR A N 1
ATOM 774 C CA . THR A 1 95 ? 15.667 -6.273 -2.874 1.00 73.19 95 THR A CA 1
ATOM 775 C C . THR A 1 95 ? 14.312 -6.039 -2.210 1.00 73.19 95 THR A C 1
ATOM 777 O O . THR A 1 95 ? 13.528 -6.971 -2.030 1.00 73.19 95 THR A O 1
ATOM 780 N N . ALA A 1 96 ? 14.020 -4.803 -1.809 1.00 84.94 96 ALA A N 1
ATOM 781 C CA . ALA A 1 96 ? 12.709 -4.474 -1.261 1.00 84.94 96 ALA A CA 1
ATOM 782 C C . ALA A 1 96 ? 11.667 -4.343 -2.378 1.00 84.94 96 ALA A C 1
ATOM 784 O O . ALA A 1 96 ? 11.954 -3.833 -3.463 1.00 84.94 96 ALA A O 1
ATOM 785 N N . THR A 1 97 ? 10.448 -4.798 -2.092 1.00 86.81 97 THR A N 1
ATOM 786 C CA . THR A 1 97 ? 9.352 -4.833 -3.062 1.00 86.81 97 THR A CA 1
ATOM 787 C C . THR A 1 97 ? 8.234 -3.896 -2.633 1.00 86.81 97 THR A C 1
ATOM 789 O O . THR A 1 97 ? 7.672 -4.049 -1.551 1.00 86.81 97 THR A O 1
ATOM 792 N N . LEU A 1 98 ? 7.897 -2.941 -3.498 1.00 90.31 98 LEU A N 1
ATOM 793 C CA . LEU A 1 98 ? 6.716 -2.097 -3.380 1.00 90.31 98 LEU A CA 1
ATOM 794 C C . LEU A 1 98 ? 5.586 -2.694 -4.223 1.00 90.31 98 LEU A C 1
ATOM 796 O O . LEU A 1 98 ? 5.729 -2.851 -5.433 1.00 90.31 98 LEU A O 1
ATOM 800 N N . VAL A 1 99 ? 4.433 -2.955 -3.609 1.00 89.38 99 VAL A N 1
ATOM 801 C CA . VAL A 1 99 ? 3.220 -3.387 -4.319 1.00 89.38 99 VAL A CA 1
ATOM 802 C C . VAL A 1 99 ? 2.186 -2.268 -4.288 1.00 89.38 99 VAL A C 1
ATOM 804 O O . VAL A 1 99 ? 1.822 -1.769 -3.226 1.00 89.38 99 VAL A O 1
ATOM 807 N N . ILE A 1 100 ? 1.691 -1.878 -5.460 1.00 89.31 100 ILE A N 1
ATOM 808 C CA . ILE A 1 100 ? 0.727 -0.793 -5.633 1.00 89.31 100 ILE A CA 1
ATOM 809 C C . ILE A 1 100 ? -0.596 -1.379 -6.100 1.00 89.31 100 ILE A C 1
ATOM 811 O O . ILE A 1 100 ? -0.709 -1.884 -7.216 1.00 89.31 100 ILE A O 1
ATOM 815 N N . VAL A 1 101 ? -1.618 -1.262 -5.256 1.00 87.00 101 VAL A N 1
ATOM 816 C CA . VAL A 1 101 ? -2.988 -1.641 -5.610 1.00 87.00 101 VAL A CA 1
ATOM 817 C C . VAL A 1 101 ? -3.714 -0.412 -6.154 1.00 87.00 101 VAL A C 1
ATOM 819 O O . VAL A 1 101 ? -4.202 0.424 -5.392 1.00 87.00 101 VAL A O 1
ATOM 822 N N . ALA A 1 102 ? -3.724 -0.260 -7.476 1.00 82.88 102 ALA A N 1
ATOM 823 C CA . ALA A 1 102 ? -4.294 0.899 -8.155 1.00 82.88 102 ALA A CA 1
ATOM 824 C C . ALA A 1 102 ? -4.708 0.567 -9.598 1.00 82.88 102 ALA A C 1
ATOM 826 O O . ALA A 1 102 ? -4.323 -0.455 -10.170 1.00 82.88 102 ALA A O 1
ATOM 827 N N . ASP A 1 103 ? -5.471 1.474 -10.207 1.00 82.50 103 ASP A N 1
ATOM 828 C CA . ASP A 1 103 ? -5.688 1.486 -11.651 1.00 82.50 103 ASP A CA 1
ATOM 829 C C . ASP A 1 103 ? -4.364 1.834 -12.350 1.00 82.50 103 ASP A C 1
ATOM 831 O O . ASP A 1 103 ? -3.854 2.955 -12.237 1.00 82.50 103 ASP A O 1
ATOM 835 N N . LYS A 1 104 ? -3.786 0.842 -13.032 1.00 79.44 104 LYS A N 1
ATOM 836 C CA . LYS A 1 104 ? -2.468 0.934 -13.665 1.00 79.44 104 LYS A CA 1
ATOM 837 C C . LYS A 1 104 ? -2.398 2.036 -14.721 1.00 79.44 104 LYS A C 1
ATOM 839 O O . LYS A 1 104 ? -1.365 2.699 -14.821 1.00 79.44 104 LYS A O 1
ATOM 844 N N . ASP A 1 105 ? -3.465 2.248 -15.484 1.00 81.12 105 ASP A N 1
ATOM 845 C CA . ASP A 1 105 ? -3.465 3.235 -16.564 1.00 81.12 105 ASP A CA 1
ATOM 846 C C . ASP A 1 105 ? -3.489 4.651 -15.990 1.00 81.12 105 ASP A C 1
ATOM 848 O O . ASP A 1 105 ? -2.682 5.492 -16.388 1.00 81.12 105 ASP A O 1
ATOM 852 N N . LYS A 1 106 ? -4.281 4.881 -14.936 1.00 83.00 106 LYS A N 1
ATOM 853 C CA . LYS A 1 106 ? -4.268 6.165 -14.215 1.00 83.00 106 LYS A CA 1
ATOM 854 C C . LYS A 1 106 ? -2.908 6.483 -13.598 1.00 83.00 106 LYS A C 1
ATOM 856 O O . LYS A 1 106 ? -2.479 7.635 -13.626 1.00 83.00 106 LYS A O 1
ATOM 861 N N . VAL A 1 107 ? -2.215 5.483 -13.046 1.00 81.69 107 VAL A N 1
ATOM 862 C CA . VAL A 1 107 ? -0.863 5.697 -12.504 1.00 81.69 107 VAL A CA 1
ATOM 863 C C . VAL A 1 107 ? 0.134 6.028 -13.619 1.00 81.69 107 VAL A C 1
ATOM 865 O O . VAL A 1 107 ? 0.980 6.903 -13.432 1.00 81.69 107 VAL A O 1
ATOM 868 N N . ARG A 1 108 ? 0.022 5.376 -14.784 1.00 81.50 108 ARG A N 1
ATOM 869 C CA . ARG A 1 108 ? 0.880 5.629 -15.956 1.00 81.50 108 ARG A CA 1
ATOM 870 C C . ARG A 1 108 ? 0.696 7.028 -16.542 1.00 81.50 108 ARG A C 1
ATOM 872 O O . ARG A 1 108 ? 1.678 7.669 -16.912 1.00 81.50 108 ARG A O 1
ATOM 879 N N . GLU A 1 109 ? -0.540 7.508 -16.626 1.00 85.50 109 GLU A N 1
ATOM 880 C CA . GLU A 1 109 ? -0.849 8.858 -17.118 1.00 85.50 109 GLU A CA 1
ATOM 881 C C . GLU A 1 109 ? -0.324 9.954 -16.178 1.00 85.50 109 GLU A C 1
ATOM 883 O O . GLU A 1 109 ? 0.036 11.058 -16.605 1.00 85.50 109 GLU A O 1
ATOM 888 N N . ASP A 1 110 ? -0.216 9.639 -14.889 1.00 88.19 110 ASP A N 1
ATOM 889 C CA . ASP A 1 110 ? 0.359 10.520 -13.892 1.00 88.19 110 ASP A CA 1
ATOM 890 C C . ASP A 1 110 ? 1.888 10.590 -14.005 1.00 88.19 110 ASP A C 1
ATOM 892 O O . ASP A 1 110 ? 2.634 9.771 -13.461 1.00 88.19 110 ASP A O 1
ATOM 896 N N . LYS A 1 111 ? 2.370 11.644 -14.670 1.00 89.25 111 LYS A N 1
ATOM 897 C CA . LYS A 1 111 ? 3.801 11.878 -14.916 1.00 89.25 111 LYS A CA 1
ATOM 898 C C . LYS A 1 111 ? 4.651 11.890 -13.649 1.00 89.25 111 LYS A C 1
ATOM 900 O O . LYS A 1 111 ? 5.775 11.398 -13.677 1.00 89.25 111 LYS A O 1
ATOM 905 N N . VAL A 1 112 ? 4.156 12.471 -12.558 1.00 89.88 112 VAL A N 1
ATOM 906 C CA . VAL A 1 112 ? 4.937 12.603 -11.319 1.00 89.88 112 VAL A CA 1
ATOM 907 C C . VAL A 1 112 ? 4.957 11.274 -10.570 1.00 89.88 112 VAL A C 1
ATOM 909 O O . VAL A 1 112 ? 6.016 10.869 -10.091 1.00 89.88 112 VAL A O 1
ATOM 912 N N . PHE A 1 113 ? 3.824 10.570 -10.518 1.00 88.69 113 PHE A N 1
ATOM 913 C CA . PHE A 1 113 ? 3.756 9.255 -9.888 1.00 88.69 113 PHE A CA 1
ATOM 914 C C . PHE A 1 113 ? 4.612 8.241 -10.650 1.00 88.69 113 PHE A C 1
ATOM 916 O O . PHE A 1 113 ? 5.499 7.613 -10.076 1.00 88.69 113 PHE A O 1
ATOM 923 N N . SER A 1 114 ? 4.436 8.171 -11.968 1.00 87.06 114 SER A N 1
ATOM 924 C CA . SER A 1 114 ? 5.229 7.317 -12.853 1.00 87.06 114 SER A CA 1
ATOM 925 C C . SER A 1 114 ? 6.724 7.612 -12.781 1.00 87.06 114 SER A C 1
ATOM 927 O O . SER A 1 114 ? 7.537 6.688 -12.727 1.00 87.06 114 SER A O 1
ATOM 929 N N . HIS A 1 115 ? 7.113 8.892 -12.746 1.00 87.00 115 HIS A N 1
ATOM 930 C CA . HIS A 1 115 ? 8.518 9.265 -12.601 1.00 87.00 115 HIS A CA 1
ATOM 931 C C . HIS A 1 115 ? 9.110 8.756 -11.283 1.00 87.00 115 HIS A C 1
ATOM 933 O O . HIS A 1 115 ? 10.202 8.189 -11.301 1.00 87.00 115 HIS A O 1
ATOM 939 N N . ARG A 1 116 ? 8.387 8.899 -10.161 1.00 88.50 116 ARG A N 1
ATOM 940 C CA . ARG A 1 116 ? 8.829 8.387 -8.856 1.00 88.50 116 ARG A CA 1
ATOM 941 C C . ARG A 1 116 ? 9.058 6.877 -8.899 1.00 88.50 116 ARG A C 1
ATOM 943 O O . ARG A 1 116 ? 10.119 6.428 -8.486 1.00 88.50 116 ARG A O 1
ATOM 950 N N . LEU A 1 117 ? 8.124 6.104 -9.449 1.00 88.31 117 LEU A N 1
ATOM 951 C CA . LEU A 1 117 ? 8.277 4.646 -9.531 1.00 88.31 117 LEU A CA 1
ATOM 952 C C . LEU A 1 117 ? 9.439 4.220 -10.430 1.00 88.31 117 LEU A C 1
ATOM 954 O O . LEU A 1 117 ? 10.155 3.275 -10.116 1.00 88.31 117 LEU A O 1
ATOM 958 N N . ARG A 1 118 ? 9.678 4.950 -11.524 1.00 85.31 118 ARG A N 1
ATOM 959 C CA . ARG A 1 118 ? 10.844 4.706 -12.378 1.00 85.31 118 ARG A CA 1
ATOM 960 C C . ARG A 1 118 ? 12.158 4.932 -11.629 1.00 85.31 118 ARG A C 1
ATOM 962 O O . ARG A 1 118 ? 13.094 4.166 -11.829 1.00 85.31 118 ARG A O 1
ATOM 969 N N . MET A 1 119 ? 12.227 5.953 -10.772 1.00 83.56 119 MET A N 1
ATOM 970 C CA . MET A 1 119 ? 13.402 6.182 -9.923 1.00 83.56 119 MET A CA 1
ATOM 971 C C . MET A 1 119 ? 13.642 5.012 -8.964 1.00 83.56 119 MET A C 1
ATOM 973 O O . MET A 1 119 ? 14.785 4.606 -8.786 1.00 83.56 119 MET A O 1
ATOM 977 N N . MET A 1 120 ? 12.579 4.417 -8.417 1.00 85.75 120 MET A N 1
ATOM 978 C CA . MET A 1 120 ? 12.696 3.240 -7.551 1.00 85.75 120 MET A CA 1
ATOM 979 C C . MET A 1 120 ? 13.244 2.023 -8.308 1.00 85.75 120 MET A C 1
ATOM 981 O O . MET A 1 120 ? 14.172 1.375 -7.834 1.00 85.75 120 MET A O 1
ATOM 985 N N . LEU A 1 121 ? 12.754 1.754 -9.523 1.00 82.94 121 LEU A N 1
ATOM 986 C CA . LEU A 1 121 ? 13.303 0.679 -10.363 1.00 82.94 121 LEU A CA 1
ATOM 987 C C . LEU A 1 121 ? 14.800 0.890 -10.657 1.00 82.94 121 LEU A C 1
ATOM 989 O O . LEU A 1 121 ? 15.587 -0.052 -10.601 1.00 82.94 121 LEU A O 1
ATOM 993 N N . TRP A 1 122 ? 15.225 2.130 -10.930 1.00 77.75 122 TRP A N 1
ATOM 994 C CA . TRP A 1 122 ? 16.650 2.452 -11.098 1.00 77.75 122 TRP A CA 1
ATOM 995 C C . TRP A 1 122 ? 17.466 2.199 -9.829 1.00 77.75 122 TRP A C 1
ATOM 997 O O . TRP A 1 122 ? 18.582 1.685 -9.915 1.00 77.75 122 TRP A O 1
ATOM 1007 N N . ASN A 1 123 ? 16.880 2.471 -8.666 1.00 80.12 123 ASN A N 1
ATOM 1008 C CA . ASN A 1 123 ? 17.466 2.208 -7.355 1.00 80.12 12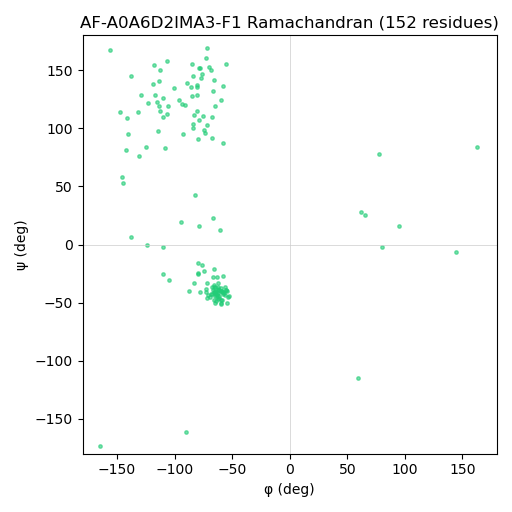3 ASN A CA 1
ATOM 1009 C C . ASN A 1 123 ? 17.351 0.732 -6.913 1.00 80.12 123 ASN A C 1
ATOM 1011 O O . ASN A 1 123 ? 17.575 0.439 -5.743 1.00 80.12 123 ASN A O 1
ATOM 1015 N N . GLN A 1 124 ? 17.054 -0.194 -7.836 1.00 81.12 124 GLN A N 1
ATOM 1016 C CA . GLN A 1 124 ? 16.987 -1.643 -7.595 1.00 81.12 124 GLN A CA 1
ATOM 1017 C C . GLN A 1 124 ? 15.868 -2.081 -6.633 1.00 81.12 124 GLN A C 1
ATOM 1019 O O . GLN A 1 124 ? 15.970 -3.134 -6.009 1.00 81.12 124 GLN A O 1
ATOM 1024 N N . TYR A 1 125 ? 14.788 -1.306 -6.515 1.00 83.25 125 TYR A N 1
ATOM 1025 C CA . TYR A 1 125 ? 13.558 -1.773 -5.870 1.00 83.25 125 TYR A CA 1
ATOM 1026 C C . TYR A 1 125 ? 12.699 -2.553 -6.868 1.00 83.25 125 TYR A C 1
ATOM 1028 O O . TYR A 1 125 ? 12.597 -2.161 -8.032 1.00 83.25 125 TYR A O 1
ATOM 1036 N N . ASN A 1 126 ? 12.005 -3.592 -6.403 1.00 84.81 126 ASN A N 1
ATOM 1037 C CA . ASN A 1 126 ? 10.936 -4.214 -7.185 1.00 84.81 126 ASN A CA 1
ATOM 1038 C C . ASN A 1 126 ? 9.660 -3.375 -7.039 1.00 84.81 126 ASN A C 1
ATOM 1040 O O . ASN A 1 126 ? 9.329 -2.935 -5.936 1.00 84.81 126 ASN A O 1
ATOM 1044 N N . VAL A 1 127 ? 8.928 -3.153 -8.133 1.00 84.19 127 VAL A N 1
ATOM 1045 C CA . VAL A 1 127 ? 7.673 -2.385 -8.118 1.00 84.19 127 VAL A CA 1
ATOM 1046 C C . VAL A 1 127 ? 6.594 -3.150 -8.871 1.00 84.19 127 VAL A C 1
ATOM 1048 O O . VAL A 1 127 ? 6.671 -3.292 -10.090 1.00 84.19 127 VAL A O 1
ATOM 1051 N N . TRP A 1 128 ? 5.553 -3.587 -8.163 1.00 82.31 128 TRP A N 1
ATOM 1052 C CA . TRP A 1 128 ? 4.439 -4.344 -8.738 1.00 82.31 128 TRP A CA 1
ATOM 1053 C C . TRP A 1 128 ? 3.141 -3.564 -8.721 1.00 82.31 128 TRP A C 1
ATOM 1055 O O . TRP A 1 128 ? 2.877 -2.765 -7.825 1.00 82.31 128 TRP A O 1
ATOM 1065 N N . PHE A 1 129 ? 2.294 -3.858 -9.702 1.00 77.81 129 PHE A N 1
ATOM 1066 C CA . PHE A 1 129 ? 0.950 -3.313 -9.796 1.00 77.81 129 PHE A CA 1
ATOM 1067 C C . PHE A 1 129 ? -0.082 -4.420 -9.696 1.00 77.81 129 PHE A C 1
ATOM 1069 O O . PHE A 1 129 ? -0.046 -5.379 -10.463 1.00 77.81 129 PHE A O 1
ATOM 1076 N N . LEU A 1 130 ? -1.043 -4.230 -8.802 1.00 74.62 130 LEU A N 1
ATOM 1077 C CA . LEU A 1 130 ? -2.236 -5.050 -8.710 1.00 74.62 130 LEU A CA 1
ATOM 1078 C C . LEU A 1 130 ? -3.436 -4.182 -9.082 1.00 74.62 130 LEU A C 1
ATOM 1080 O O . LEU A 1 130 ? -3.727 -3.185 -8.424 1.00 74.62 130 LEU A O 1
ATOM 1084 N N . THR A 1 131 ? -4.147 -4.569 -10.137 1.00 67.06 131 THR A N 1
ATOM 1085 C CA . THR A 1 131 ? -5.425 -3.955 -10.511 1.00 67.06 131 THR A CA 1
ATOM 1086 C C . THR A 1 131 ? -6.520 -5.006 -10.342 1.00 67.06 131 THR A C 1
ATOM 1088 O O . THR A 1 131 ? -6.683 -5.862 -11.214 1.00 67.06 131 THR A O 1
ATOM 1091 N N . PRO A 1 132 ? -7.255 -4.998 -9.216 1.00 58.53 132 PRO A N 1
ATOM 1092 C CA . PRO A 1 132 ? -8.390 -5.893 -9.030 1.00 58.53 132 PRO A CA 1
ATOM 1093 C C . PRO A 1 132 ? -9.450 -5.644 -10.115 1.00 58.53 132 PRO A C 1
ATOM 1095 O O . PRO A 1 132 ? -9.921 -4.525 -10.295 1.00 58.53 132 PRO A O 1
ATOM 1098 N N . THR A 1 133 ? -9.841 -6.667 -10.871 1.00 53.06 133 THR A N 1
ATOM 1099 C CA . THR A 1 133 ? -10.947 -6.545 -11.834 1.00 53.06 133 THR A CA 1
ATOM 1100 C C . THR A 1 133 ? -12.293 -6.660 -11.102 1.00 53.06 133 THR A C 1
ATOM 1102 O O . THR A 1 133 ? -12.470 -7.510 -10.235 1.00 53.06 133 THR A O 1
ATOM 1105 N N . LEU A 1 134 ? -13.246 -5.781 -11.442 1.00 40.50 134 LEU A N 1
ATOM 1106 C CA . LEU A 1 134 ? -14.509 -5.465 -10.732 1.00 40.50 134 LEU A CA 1
ATOM 1107 C C . LEU A 1 134 ? -15.540 -6.608 -10.533 1.00 40.50 134 LEU A C 1
ATOM 1109 O O . LEU A 1 134 ? -16.678 -6.340 -10.156 1.00 40.50 134 LEU A O 1
ATOM 1113 N N . LYS A 1 135 ? -15.199 -7.877 -10.764 1.00 38.66 135 LYS A N 1
ATOM 1114 C CA . LYS A 1 135 ? -16.074 -9.020 -10.452 1.00 38.66 135 LYS A CA 1
ATOM 1115 C C . LYS A 1 135 ? -15.335 -10.000 -9.550 1.00 38.66 135 LYS A C 1
ATOM 1117 O O . LYS A 1 135 ? -14.762 -10.974 -10.025 1.00 38.66 135 LYS A O 1
ATOM 1122 N N . ALA A 1 136 ? -15.353 -9.720 -8.251 1.00 36.81 136 ALA A N 1
ATOM 1123 C CA . ALA A 1 136 ? -14.981 -10.696 -7.240 1.00 36.81 136 ALA A CA 1
ATOM 1124 C C . ALA A 1 136 ? -16.100 -11.750 -7.150 1.00 36.81 136 ALA A C 1
ATOM 1126 O O . ALA A 1 136 ? -17.174 -11.478 -6.625 1.00 36.81 136 ALA A O 1
ATOM 1127 N N . ASP A 1 137 ? -15.869 -12.920 -7.741 1.00 35.72 137 ASP A N 1
ATOM 1128 C CA . ASP A 1 137 ? -16.436 -14.168 -7.231 1.00 35.72 137 ASP A CA 1
ATOM 1129 C C . ASP A 1 137 ? -15.465 -14.647 -6.142 1.00 35.72 137 ASP A C 1
ATOM 1131 O O . ASP A 1 137 ? -14.252 -14.693 -6.379 1.00 35.72 137 ASP A O 1
ATOM 1135 N N . ASP A 1 138 ? -15.979 -14.933 -4.946 1.00 45.28 138 ASP A N 1
ATOM 1136 C CA . ASP A 1 138 ? -15.251 -15.115 -3.676 1.00 45.28 138 ASP A CA 1
ATOM 1137 C C . ASP A 1 138 ? -14.326 -16.357 -3.628 1.00 45.28 138 ASP A C 1
ATOM 1139 O O . ASP A 1 138 ? -13.982 -16.862 -2.561 1.00 45.28 138 ASP A O 1
ATOM 1143 N N . SER A 1 139 ? -13.879 -16.874 -4.774 1.00 38.22 139 SER A N 1
ATOM 1144 C CA . SER A 1 139 ? -13.123 -18.127 -4.867 1.00 38.22 139 SER A CA 1
ATOM 1145 C C . SER A 1 139 ? -11.758 -18.050 -5.562 1.00 38.22 139 SER A C 1
ATOM 1147 O O . SER A 1 139 ? -11.074 -19.071 -5.615 1.00 38.22 139 SER A O 1
ATOM 1149 N N . LYS A 1 140 ? -11.295 -16.888 -6.059 1.00 36.94 140 LYS A N 1
ATOM 1150 C CA . LYS A 1 140 ? -9.988 -16.792 -6.761 1.00 36.94 140 LYS A CA 1
ATOM 1151 C C . LYS A 1 140 ? -9.233 -15.477 -6.554 1.00 36.94 140 LYS A C 1
ATOM 1153 O O . LYS A 1 140 ? -8.896 -14.786 -7.513 1.00 36.94 140 LYS A O 1
ATOM 1158 N N . TRP A 1 141 ? -8.933 -15.133 -5.305 1.00 39.91 141 TRP A N 1
ATOM 1159 C CA . TRP A 1 141 ? -7.983 -14.055 -5.026 1.00 39.91 141 TRP A CA 1
ATOM 1160 C C . TRP A 1 141 ? -6.560 -14.606 -4.886 1.00 39.91 141 TRP A C 1
ATOM 1162 O O . TRP A 1 141 ? -6.300 -15.419 -4.001 1.00 39.91 141 TRP A O 1
ATOM 1172 N N . LEU A 1 142 ? -5.694 -14.107 -5.778 1.00 39.69 142 LEU A N 1
ATOM 1173 C CA . LEU A 1 142 ? -4.244 -14.306 -5.916 1.00 39.69 142 LEU A CA 1
ATOM 1174 C C . LEU A 1 142 ? -3.786 -15.637 -6.540 1.00 39.69 142 LEU A C 1
ATOM 1176 O O . LEU A 1 142 ? -3.254 -16.524 -5.889 1.00 39.69 142 LEU A O 1
ATOM 1180 N N . THR A 1 143 ? -3.896 -15.702 -7.867 1.00 34.59 143 THR A N 1
ATOM 1181 C CA . THR A 1 143 ? -3.078 -16.575 -8.725 1.00 34.59 143 THR A CA 1
ATOM 1182 C C . THR A 1 143 ? -2.509 -15.746 -9.872 1.00 34.59 143 THR A C 1
ATOM 1184 O O . THR A 1 143 ? -3.056 -15.795 -10.967 1.00 34.59 143 THR A O 1
ATOM 1187 N N . SER A 1 144 ? -1.486 -14.931 -9.597 1.00 35.28 144 SER A N 1
ATOM 1188 C CA . SER A 1 144 ? -0.456 -14.499 -10.563 1.00 35.28 144 SER A CA 1
ATOM 1189 C C . SER A 1 144 ? 0.272 -13.271 -10.021 1.00 35.28 144 SER A C 1
ATOM 1191 O O . SER A 1 144 ? -0.042 -12.134 -10.380 1.00 35.28 144 SER A O 1
ATOM 1193 N N . VAL A 1 145 ? 1.276 -13.481 -9.180 1.00 34.38 145 VAL A N 1
ATOM 1194 C CA . VAL A 1 145 ? 2.416 -12.575 -9.256 1.00 34.38 145 VAL A CA 1
ATOM 1195 C C . VAL A 1 145 ? 3.302 -13.132 -10.366 1.00 34.38 145 VAL A C 1
ATOM 1197 O O . VAL A 1 145 ? 3.920 -14.180 -10.236 1.00 34.38 145 VAL A O 1
ATOM 1200 N N . SER A 1 146 ? 3.238 -12.476 -11.516 1.00 34.00 146 SER A N 1
ATOM 1201 C CA . SER A 1 146 ? 4.184 -12.578 -12.620 1.00 34.00 146 SER A CA 1
ATOM 1202 C C . SER A 1 146 ? 4.192 -11.189 -13.243 1.00 34.00 146 SER A C 1
ATOM 1204 O O . SER A 1 146 ? 3.175 -10.680 -13.719 1.00 34.00 146 SER A O 1
ATOM 1206 N N . GLU A 1 147 ? 5.338 -10.529 -13.127 1.00 36.09 147 GLU A N 1
ATOM 1207 C CA . GLU A 1 147 ? 5.641 -9.308 -13.849 1.00 36.09 147 GLU A CA 1
ATOM 1208 C C . GLU A 1 147 ? 5.753 -9.645 -15.337 1.00 36.09 147 GLU A C 1
ATOM 1210 O O . GLU A 1 147 ? 6.837 -9.939 -15.832 1.00 36.09 147 GLU A O 1
ATOM 1215 N N . ASP A 1 148 ? 4.664 -9.549 -16.093 1.00 36.72 148 ASP A N 1
ATOM 1216 C CA . ASP A 1 148 ? 4.844 -9.154 -17.484 1.00 36.72 148 ASP A CA 1
ATOM 1217 C C . ASP A 1 148 ? 5.178 -7.660 -17.478 1.00 36.72 148 ASP A C 1
ATOM 1219 O O . ASP A 1 148 ? 4.314 -6.770 -17.414 1.00 36.72 148 ASP A O 1
ATOM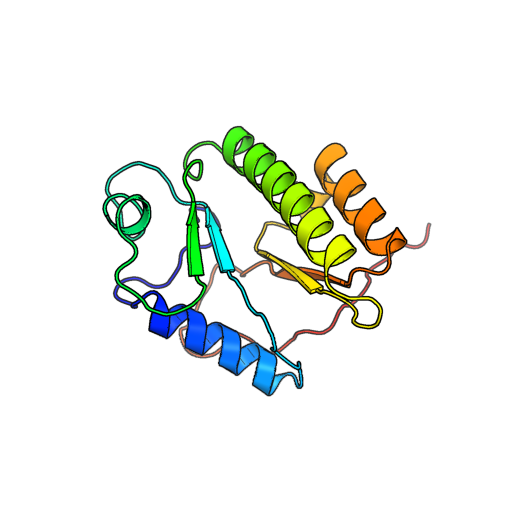 1223 N N . VAL A 1 149 ? 6.483 -7.385 -17.524 1.00 39.84 149 VAL A N 1
ATOM 1224 C CA . VAL A 1 149 ? 7.026 -6.128 -18.034 1.00 39.84 149 VAL A CA 1
ATOM 1225 C C . VAL A 1 149 ? 6.541 -5.995 -19.474 1.00 39.84 149 VAL A C 1
ATOM 1227 O O . VAL A 1 149 ? 7.185 -6.432 -20.420 1.00 39.84 149 VAL A O 1
ATOM 1230 N N . TYR A 1 150 ? 5.359 -5.410 -19.647 1.00 38.09 150 TYR A N 1
ATOM 1231 C CA . TYR A 1 150 ? 4.850 -5.081 -20.969 1.00 38.09 150 TYR A CA 1
ATOM 1232 C C . TYR A 1 150 ? 5.435 -3.734 -21.405 1.00 38.09 150 TYR A C 1
ATOM 1234 O O . TYR A 1 150 ? 4.973 -2.671 -20.967 1.00 38.09 150 TYR A O 1
ATOM 1242 N N . THR A 1 151 ? 6.467 -3.790 -22.247 1.00 34.97 151 THR A N 1
ATOM 1243 C CA . THR A 1 151 ? 6.936 -2.695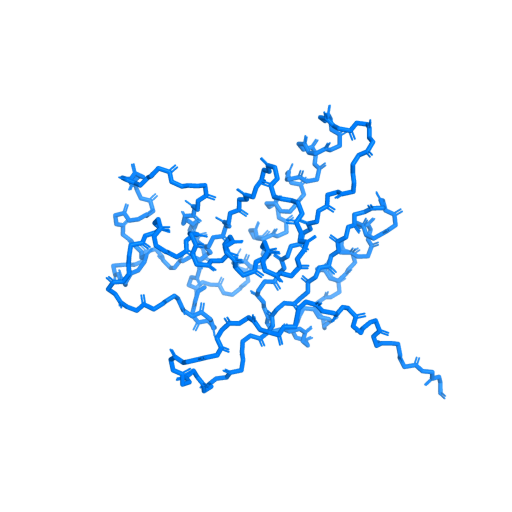 -23.103 1.00 34.97 151 THR A CA 1
ATOM 1244 C C . THR A 1 151 ? 6.210 -2.748 -24.450 1.00 34.97 151 THR A C 1
ATOM 1246 O O . THR A 1 151 ? 6.027 -3.816 -25.027 1.00 34.97 151 THR A O 1
ATOM 1249 N N . PHE A 1 152 ? 5.809 -1.590 -24.978 1.00 27.34 152 PHE A N 1
ATOM 1250 C CA . PHE A 1 152 ? 5.480 -1.463 -26.401 1.00 27.34 152 PHE A CA 1
ATOM 1251 C C . PHE A 1 152 ? 6.792 -1.308 -27.195 1.00 27.34 152 PHE A C 1
ATOM 1253 O O . PHE A 1 152 ? 7.586 -0.441 -26.820 1.00 27.34 152 PHE A O 1
ATOM 1260 N N . PRO A 1 153 ? 7.051 -2.096 -28.256 1.00 33.50 153 PRO A N 1
ATOM 1261 C CA . PRO A 1 153 ? 7.957 -1.681 -29.322 1.00 33.50 153 PRO A CA 1
ATOM 1262 C C . PRO A 1 153 ? 7.252 -0.683 -30.260 1.00 33.50 153 PRO A C 1
ATOM 1264 O O . PRO A 1 153 ? 6.023 -0.702 -30.356 1.00 33.50 153 PRO A O 1
ATOM 1267 N N . GLU A 1 154 ? 8.048 0.195 -30.882 1.00 37.56 154 GLU A N 1
ATOM 1268 C CA . GLU A 1 154 ? 7.627 1.250 -31.828 1.00 37.56 154 GLU A CA 1
ATOM 1269 C C . GLU A 1 154 ? 6.704 0.764 -32.956 1.00 37.56 154 GLU A C 1
ATOM 1271 O O . GLU A 1 154 ? 6.932 -0.350 -33.487 1.00 37.56 154 GLU A O 1
#